Protein AF-A0A7J9Q5Q6-F1 (afdb_monomer)

Nearest PDB structures (foldseek):
  4j5g-assembly3_A  TM=8.602E-01  e=4.398E-04  Kitasatospora aureofaciens
  1uck-assembly2_B  TM=7.256E-01  e=3.436E-04  Kitasatospora aureofaciens
  1mgr-assembly1_A  TM=6.429E-01  e=2.098E-04  Kitasatospora aureofaciens
  1i8v-assembly2_B  TM=7.246E-01  e=8.149E-04  Kitasatospora aureofaciens

Secondary structure (DSSP, 8-state):
------------HHHHHHHHHHT-SSHHHHHHHHHHHTTTPPPEEE--TT--S-TT--EEEEESS-TT---EEEEETTT--EEEESSTTS--EEEE-------

Foldseek 3Di:
DDPPPPPPPPPPLLVVLLVVLQQQQAPVSNVVSQCVQVVNDDFDWDPCPVVQDPPPFTKGKGDRPDDPFLWIWIAGPPQRWIWIDRHNPPHIDTSGHHDNPDD

Mean predicted aligned error: 7.95 Å

Solvent-accessible surface area (backbone atoms only — not comparable to full-atom values): 6247 Å² total; per-residue (Å²): 138,80,86,77,77,78,74,77,76,75,78,54,60,64,59,55,50,50,53,54,49,39,64,21,65,34,68,72,54,34,54,48,53,53,28,61,70,48,77,75,41,80,62,51,77,47,79,59,86,83,61,78,54,79,83,98,66,55,35,30,36,42,64,72,79,43,92,88,47,44,40,33,40,37,31,31,72,87,75,49,36,33,28,38,20,71,58,69,73,76,46,73,41,83,72,50,53,44,67,54,63,84,124

Sequence (103 aa):
MVPRFKAKQKKDLLADIVDELLSAPNESHFYCLISQRLRGGTGKPYQNRDNLLPEGRRYEELEVNGPADSRRIVIEMDTHELYVTRNHYQTMCYAGKPDFMNS

pLDDT: mean 80.3, std 15.05, range [42.78, 94.0]

Radius of gyration: 15.6 Å; Cα contacts (8 Å, |Δi|>4): 150; chains: 1; bounding box: 54×41×38 Å

Structure (mmCIF, N/CA/C/O backbone):
data_AF-A0A7J9Q5Q6-F1
#
_entry.id   AF-A0A7J9Q5Q6-F1
#
loop_
_atom_site.group_PDB
_atom_site.id
_atom_site.type_symbol
_atom_site.label_atom_id
_atom_site.label_alt_id
_atom_site.label_comp_id
_atom_site.label_asym_id
_atom_site.label_entity_id
_atom_site.label_seq_id
_atom_site.pdbx_PDB_ins_code
_atom_site.Cartn_x
_atom_site.Cartn_y
_atom_site.Cartn_z
_atom_site.occupancy
_atom_site.B_iso_or_equiv
_atom_site.auth_seq_id
_atom_site.auth_comp_id
_atom_site.auth_asym_id
_atom_site.auth_atom_id
_atom_site.pdbx_PDB_model_num
ATOM 1 N N . MET A 1 1 ? 38.130 -26.926 -2.437 1.00 45.22 1 MET A N 1
ATOM 2 C CA . MET A 1 1 ? 37.881 -25.527 -2.026 1.00 45.22 1 MET A CA 1
ATOM 3 C C . MET A 1 1 ? 36.770 -24.991 -2.923 1.00 45.22 1 MET A C 1
ATOM 5 O O . M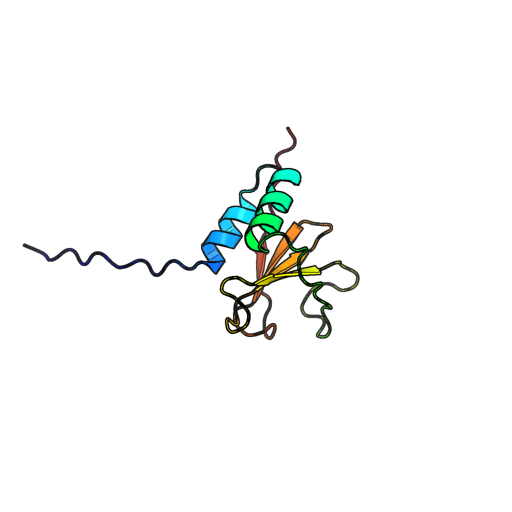ET A 1 1 ? 37.014 -24.773 -4.098 1.00 45.22 1 MET A O 1
ATOM 9 N N . VAL A 1 2 ? 35.527 -24.934 -2.438 1.00 42.78 2 VAL A N 1
ATOM 10 C CA . VAL A 1 2 ? 34.378 -24.474 -3.241 1.00 42.78 2 VAL A CA 1
ATOM 11 C C . VAL A 1 2 ? 34.268 -22.949 -3.150 1.00 42.78 2 VAL A C 1
ATOM 13 O O . VAL A 1 2 ? 34.209 -22.430 -2.032 1.00 42.78 2 VAL A O 1
ATOM 16 N N . PRO A 1 3 ? 34.243 -22.201 -4.267 1.00 48.09 3 PRO A N 1
ATOM 17 C CA . PRO A 1 3 ? 33.973 -2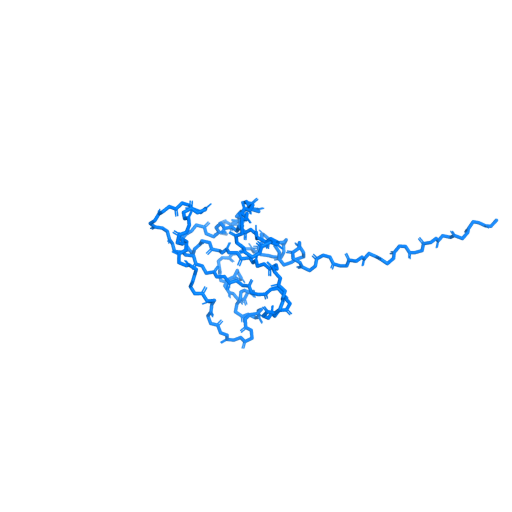0.774 -4.215 1.00 48.09 3 PRO A CA 1
ATOM 18 C C . PRO A 1 3 ? 32.513 -20.570 -3.802 1.00 48.09 3 PRO A C 1
ATOM 20 O O . PRO A 1 3 ? 31.572 -20.874 -4.533 1.00 48.09 3 PRO A O 1
ATOM 23 N N . ARG A 1 4 ? 32.325 -20.076 -2.577 1.00 44.69 4 ARG A N 1
ATOM 24 C CA . ARG A 1 4 ? 31.027 -19.676 -2.038 1.00 44.69 4 ARG A CA 1
ATOM 25 C C . ARG A 1 4 ? 30.646 -18.370 -2.732 1.00 44.69 4 ARG A C 1
ATOM 27 O O . ARG A 1 4 ? 31.087 -17.297 -2.324 1.00 44.69 4 ARG A O 1
ATOM 34 N N . PHE A 1 5 ? 29.881 -18.464 -3.816 1.00 47.94 5 PHE A N 1
ATOM 35 C CA . PHE A 1 5 ? 29.277 -17.304 -4.463 1.00 47.94 5 PHE A CA 1
ATOM 36 C C . PHE A 1 5 ? 28.439 -16.565 -3.414 1.00 47.94 5 PHE A C 1
ATOM 38 O O . PHE A 1 5 ? 27.378 -17.037 -3.006 1.00 47.94 5 PHE A O 1
ATOM 45 N N . LYS A 1 6 ? 28.923 -15.416 -2.929 1.00 43.59 6 LYS A N 1
ATOM 46 C CA . LYS A 1 6 ? 28.075 -14.482 -2.191 1.00 43.59 6 LYS A CA 1
ATOM 47 C C . LYS A 1 6 ? 27.078 -13.934 -3.203 1.00 43.59 6 LYS A C 1
ATOM 49 O O . LYS A 1 6 ? 27.407 -13.028 -3.965 1.00 43.59 6 LYS A O 1
ATOM 54 N N . ALA A 1 7 ? 25.891 -14.532 -3.252 1.00 47.25 7 ALA A N 1
ATOM 55 C CA . ALA A 1 7 ? 24.766 -13.970 -3.975 1.00 47.25 7 ALA A CA 1
ATOM 56 C C . ALA A 1 7 ? 24.588 -12.530 -3.478 1.00 47.25 7 ALA A C 1
ATOM 58 O O . ALA A 1 7 ? 24.272 -12.304 -2.309 1.00 47.25 7 ALA A O 1
ATOM 59 N N . LYS A 1 8 ? 24.857 -11.547 -4.344 1.00 44.56 8 LYS A N 1
ATOM 60 C CA . LYS A 1 8 ? 24.386 -10.178 -4.141 1.00 44.56 8 LYS A CA 1
ATOM 61 C C . LYS A 1 8 ? 22.864 -10.285 -4.092 1.00 44.56 8 LYS A C 1
ATOM 63 O O . LYS A 1 8 ? 22.239 -10.376 -5.145 1.00 44.56 8 LYS A O 1
ATOM 68 N N . GLN A 1 9 ? 22.280 -10.356 -2.894 1.00 48.81 9 GLN A N 1
ATOM 69 C CA . GLN A 1 9 ? 20.838 -10.215 -2.735 1.00 48.81 9 GLN A CA 1
ATOM 70 C C . GLN A 1 9 ? 20.478 -8.867 -3.352 1.00 48.81 9 GLN A C 1
ATOM 72 O O . GLN A 1 9 ? 20.892 -7.812 -2.870 1.00 48.81 9 GLN A O 1
ATOM 77 N N . LYS A 1 10 ? 19.794 -8.906 -4.493 1.00 51.47 10 LYS A N 1
ATOM 78 C CA . LYS A 1 10 ? 19.163 -7.730 -5.075 1.00 51.47 10 LYS A CA 1
ATOM 79 C C . LYS A 1 10 ? 18.108 -7.328 -4.044 1.00 51.47 10 LYS A C 1
ATOM 81 O O . LYS A 1 10 ? 17.110 -8.027 -3.930 1.00 51.47 10 LYS A O 1
ATOM 86 N N . LYS A 1 11 ? 18.380 -6.292 -3.242 1.00 61.22 11 LYS A N 1
ATOM 87 C CA . LYS A 1 11 ? 17.406 -5.734 -2.294 1.00 61.22 11 LYS A CA 1
ATOM 88 C C . LYS A 1 11 ? 16.131 -5.423 -3.072 1.00 61.22 11 LYS A C 1
ATOM 90 O O . LYS A 1 11 ? 16.154 -4.551 -3.945 1.00 61.22 11 LYS A O 1
ATOM 95 N N . ASP A 1 12 ? 15.060 -6.173 -2.832 1.00 79.75 12 ASP A N 1
ATOM 96 C CA . ASP A 1 12 ? 13.754 -5.834 -3.386 1.00 79.75 12 ASP A CA 1
ATOM 97 C C . ASP A 1 12 ? 13.170 -4.745 -2.493 1.00 79.75 12 ASP A C 1
ATOM 99 O O . ASP A 1 12 ? 12.425 -5.022 -1.563 1.00 79.75 12 ASP A O 1
ATOM 103 N N . LEU A 1 13 ? 13.563 -3.496 -2.759 1.00 81.44 13 LEU A N 1
ATOM 104 C CA . LEU A 1 13 ? 13.184 -2.342 -1.944 1.00 81.44 13 LEU A CA 1
ATOM 105 C C . LEU A 1 13 ? 11.664 -2.238 -1.741 1.00 81.44 13 LEU A C 1
ATOM 107 O O . LEU A 1 13 ? 11.219 -1.794 -0.693 1.00 81.44 13 LEU A O 1
ATOM 111 N N . LEU A 1 14 ? 10.870 -2.668 -2.728 1.00 84.00 14 LEU A N 1
ATOM 112 C CA . LEU A 1 14 ? 9.415 -2.725 -2.597 1.00 84.00 14 LEU A CA 1
ATOM 113 C C . LEU A 1 14 ? 9.001 -3.674 -1.465 1.00 84.00 14 LEU A C 1
ATOM 115 O O . LEU A 1 14 ? 8.162 -3.308 -0.654 1.00 84.00 14 LEU A O 1
ATOM 119 N N . ALA A 1 15 ? 9.586 -4.873 -1.417 1.00 86.12 15 ALA A N 1
ATOM 120 C CA . ALA A 1 15 ? 9.306 -5.842 -0.365 1.00 86.12 15 ALA A CA 1
ATOM 121 C C . ALA A 1 15 ? 9.807 -5.344 0.998 1.00 86.12 15 ALA A C 1
ATOM 123 O O . ALA A 1 15 ? 9.068 -5.444 1.966 1.00 86.12 15 ALA A O 1
ATOM 124 N N . ASP A 1 16 ? 11.000 -4.738 1.049 1.00 87.81 16 ASP A N 1
ATOM 125 C CA . ASP A 1 16 ? 11.555 -4.167 2.285 1.00 87.81 16 ASP A CA 1
ATOM 126 C C . ASP A 1 16 ? 10.637 -3.073 2.869 1.00 87.81 16 ASP A C 1
ATOM 128 O O . ASP A 1 16 ? 10.403 -3.041 4.071 1.00 87.81 16 ASP A O 1
ATOM 132 N N . ILE A 1 17 ? 10.096 -2.176 2.030 1.00 87.94 17 ILE A N 1
ATOM 133 C CA . ILE A 1 17 ? 9.195 -1.106 2.496 1.00 87.94 17 ILE A CA 1
ATOM 134 C C . ILE A 1 17 ? 7.850 -1.681 2.946 1.00 87.94 17 ILE A C 1
ATOM 136 O O . ILE A 1 17 ? 7.301 -1.234 3.947 1.00 87.94 17 ILE A O 1
ATOM 140 N N . VAL A 1 18 ? 7.303 -2.655 2.217 1.00 90.38 18 VAL A N 1
ATOM 141 C CA . VAL A 1 18 ? 6.058 -3.322 2.622 1.00 90.38 18 VAL A CA 1
ATOM 142 C C . VAL A 1 18 ? 6.231 -4.002 3.976 1.00 90.38 18 VAL A C 1
ATOM 144 O O . VAL A 1 18 ? 5.391 -3.815 4.846 1.00 90.38 18 VAL A O 1
ATOM 147 N N . ASP A 1 19 ? 7.319 -4.745 4.170 1.00 90.62 19 ASP A N 1
ATOM 148 C CA . ASP A 1 19 ? 7.624 -5.422 5.433 1.00 90.62 19 ASP A CA 1
ATOM 149 C C . ASP A 1 19 ? 7.769 -4.425 6.595 1.00 90.62 19 ASP A C 1
ATOM 151 O O . ASP A 1 19 ? 7.188 -4.621 7.662 1.00 90.62 19 ASP A O 1
ATOM 155 N N . GLU A 1 20 ? 8.455 -3.302 6.356 1.00 90.69 20 GLU A N 1
ATOM 156 C CA . GLU A 1 20 ? 8.602 -2.204 7.316 1.00 90.69 20 GLU A CA 1
ATOM 157 C C . GLU A 1 20 ? 7.245 -1.585 7.699 1.00 90.69 20 GLU A C 1
ATOM 159 O O . GLU A 1 20 ? 6.980 -1.360 8.880 1.00 90.69 20 GLU A O 1
ATOM 164 N N . LEU A 1 21 ? 6.361 -1.353 6.721 1.00 90.62 21 LEU A N 1
ATOM 165 C CA . LEU A 1 21 ? 5.019 -0.812 6.953 1.00 90.62 21 LEU A CA 1
ATOM 166 C C . LEU A 1 21 ? 4.106 -1.807 7.683 1.00 90.62 21 LEU A C 1
ATOM 168 O O . LEU A 1 21 ? 3.371 -1.402 8.579 1.00 90.62 21 LEU A O 1
ATOM 172 N N . LEU A 1 22 ? 4.153 -3.096 7.332 1.00 92.25 22 LEU A N 1
ATOM 173 C CA . LEU A 1 22 ? 3.374 -4.147 8.000 1.00 92.25 22 LEU A CA 1
ATOM 174 C C . LEU A 1 22 ? 3.838 -4.391 9.439 1.00 92.25 22 LEU A C 1
ATOM 176 O O . LEU A 1 22 ? 3.026 -4.732 10.294 1.00 92.25 22 LEU A O 1
ATOM 180 N N . SER A 1 23 ? 5.128 -4.194 9.706 1.00 91.81 23 SER A N 1
ATOM 181 C CA . SER A 1 23 ? 5.731 -4.353 11.033 1.00 91.81 23 SER A CA 1
ATOM 182 C C . SER A 1 23 ? 5.583 -3.110 11.919 1.00 91.81 23 SER A C 1
ATOM 184 O O . SER A 1 23 ? 6.157 -3.060 13.011 1.00 91.81 23 SER A O 1
ATOM 186 N N . ALA A 1 24 ? 4.852 -2.085 11.469 1.00 91.12 24 ALA A N 1
ATOM 187 C CA . ALA A 1 24 ? 4.634 -0.877 12.249 1.00 91.12 24 ALA A CA 1
ATOM 188 C C . ALA A 1 24 ? 3.878 -1.208 13.557 1.00 91.12 24 ALA A C 1
ATOM 190 O O . ALA A 1 24 ? 2.770 -1.736 13.507 1.00 91.12 24 ALA A O 1
ATOM 191 N N . PRO A 1 25 ? 4.426 -0.867 14.740 1.00 89.50 25 PRO A N 1
ATOM 192 C CA . PRO A 1 25 ? 3.841 -1.244 16.028 1.00 89.50 25 PRO A CA 1
ATOM 193 C C . PRO A 1 25 ? 2.550 -0.485 16.369 1.00 89.50 25 PRO A C 1
ATOM 195 O O . PRO A 1 25 ? 1.803 -0.915 17.239 1.00 89.50 25 PRO A O 1
ATOM 198 N N . ASN A 1 26 ? 2.308 0.671 15.744 1.00 91.50 26 ASN A N 1
ATOM 199 C CA . ASN A 1 26 ? 1.108 1.489 15.921 1.00 91.50 26 ASN A CA 1
ATOM 200 C C . ASN A 1 26 ? 0.915 2.444 14.732 1.00 91.50 26 ASN A C 1
ATOM 202 O O . ASN A 1 26 ? 1.846 2.673 13.950 1.00 91.50 26 ASN A O 1
ATOM 206 N N . GLU A 1 27 ? -0.275 3.042 14.638 1.00 90.44 27 GLU A N 1
ATOM 207 C CA . GLU A 1 27 ? -0.636 3.991 13.576 1.00 90.44 27 GLU A CA 1
ATOM 208 C C . GLU A 1 27 ? 0.323 5.183 13.488 1.00 90.44 27 GLU A C 1
ATOM 210 O O . GLU A 1 27 ? 0.761 5.554 12.400 1.00 90.44 27 GLU A O 1
ATOM 215 N N . SER A 1 28 ? 0.711 5.768 14.625 1.00 89.88 28 SER A N 1
ATOM 216 C CA . SER A 1 28 ? 1.637 6.908 14.649 1.00 89.88 28 SER A CA 1
ATOM 217 C C . SER A 1 28 ? 2.977 6.568 13.993 1.00 89.88 28 SER A C 1
ATOM 219 O O . SER A 1 28 ? 3.527 7.372 13.239 1.00 89.88 28 SER A O 1
ATOM 221 N N . HIS A 1 29 ? 3.503 5.366 14.245 1.00 90.81 29 HIS A N 1
ATOM 222 C CA . HIS A 1 29 ? 4.736 4.900 13.619 1.00 90.81 29 HIS A CA 1
ATOM 223 C C . HIS A 1 29 ? 4.525 4.604 12.128 1.00 90.81 29 HIS A C 1
ATOM 225 O O . HIS A 1 29 ? 5.361 4.995 11.317 1.00 90.81 29 HIS A O 1
ATOM 231 N N . PHE A 1 30 ? 3.391 4.011 11.746 1.00 90.81 30 PHE A N 1
ATOM 232 C CA . PHE A 1 30 ? 3.031 3.778 10.345 1.00 90.81 30 PHE A CA 1
ATOM 233 C C . PHE A 1 30 ? 3.021 5.080 9.525 1.00 90.81 30 PHE A C 1
ATOM 235 O O . PHE A 1 30 ? 3.723 5.190 8.519 1.00 90.81 30 PHE A O 1
ATOM 242 N N . TYR A 1 31 ? 2.331 6.121 10.001 1.00 87.31 31 TYR A N 1
ATOM 243 C CA . TYR A 1 31 ? 2.314 7.428 9.333 1.00 87.31 31 TYR A CA 1
ATOM 244 C C . TYR A 1 31 ? 3.683 8.118 9.322 1.00 87.31 31 TYR A C 1
ATOM 246 O O . TYR A 1 31 ? 4.029 8.804 8.354 1.00 87.31 31 TYR A O 1
ATOM 254 N N . CYS A 1 32 ? 4.492 7.915 10.364 1.00 88.00 32 CYS A N 1
ATOM 255 C CA . CYS A 1 32 ? 5.866 8.408 10.407 1.00 88.00 32 CYS A CA 1
ATOM 256 C C . CYS A 1 32 ? 6.723 7.768 9.302 1.00 88.00 32 CYS A C 1
ATOM 258 O O . CYS A 1 32 ? 7.421 8.485 8.583 1.00 88.00 32 CYS A O 1
ATOM 260 N N . LEU A 1 33 ? 6.629 6.445 9.113 1.00 88.62 33 LEU A N 1
ATOM 261 C CA . LEU A 1 33 ? 7.333 5.719 8.049 1.00 88.62 33 LEU A CA 1
ATOM 262 C C . LEU A 1 33 ? 6.924 6.223 6.661 1.00 88.62 33 LEU A C 1
ATOM 264 O O . LEU A 1 33 ? 7.786 6.532 5.835 1.00 88.62 33 LEU A O 1
ATOM 268 N N . ILE A 1 34 ? 5.621 6.388 6.428 1.00 86.62 34 ILE A N 1
ATOM 269 C CA . ILE A 1 34 ? 5.079 6.946 5.181 1.00 86.62 34 ILE A CA 1
ATOM 270 C C . ILE A 1 34 ? 5.665 8.338 4.907 1.00 86.62 34 ILE A C 1
ATOM 272 O O . ILE A 1 34 ? 6.240 8.584 3.843 1.00 86.62 34 ILE A O 1
ATOM 276 N N . SER A 1 35 ? 5.599 9.231 5.895 1.00 82.81 35 SER A N 1
ATOM 277 C CA . SER A 1 35 ? 6.060 10.622 5.774 1.00 82.81 35 SER A CA 1
ATOM 278 C C . SER A 1 35 ? 7.569 10.722 5.515 1.00 82.81 35 SER A C 1
ATOM 280 O O . SER A 1 35 ? 8.021 11.548 4.714 1.00 82.81 35 SER A O 1
ATOM 282 N N . GLN A 1 36 ? 8.366 9.858 6.155 1.00 83.62 36 GLN A N 1
ATOM 283 C CA . GLN A 1 36 ? 9.813 9.777 5.932 1.00 83.62 36 GLN A CA 1
ATOM 284 C C . GLN A 1 36 ? 10.146 9.354 4.497 1.00 83.62 36 GLN A C 1
ATOM 286 O O . GLN A 1 36 ? 11.046 9.921 3.871 1.00 83.62 36 GLN A O 1
ATOM 291 N N . ARG A 1 37 ? 9.408 8.384 3.945 1.00 77.75 37 ARG A N 1
ATOM 292 C CA . ARG A 1 37 ? 9.612 7.899 2.570 1.00 77.75 37 ARG A CA 1
ATOM 293 C C . ARG A 1 37 ? 9.204 8.930 1.521 1.00 77.75 37 ARG A C 1
ATOM 295 O O . ARG A 1 37 ? 9.861 9.041 0.489 1.00 77.75 37 ARG A O 1
ATOM 302 N N . LEU A 1 38 ? 8.203 9.748 1.820 1.00 69.62 38 LEU A N 1
ATOM 303 C CA . LEU A 1 38 ? 7.720 10.820 0.950 1.00 69.62 38 LEU A CA 1
ATOM 304 C C . LEU A 1 38 ? 8.566 12.103 0.997 1.00 69.62 38 LEU A C 1
ATOM 306 O O . LEU A 1 38 ? 8.139 13.134 0.481 1.00 69.62 38 LEU A O 1
ATOM 310 N N . ARG A 1 39 ? 9.764 12.071 1.607 1.00 64.38 39 ARG A N 1
ATOM 311 C CA . ARG A 1 39 ? 10.629 13.251 1.816 1.00 64.38 39 ARG A CA 1
ATOM 312 C C . ARG A 1 39 ? 9.869 14.442 2.430 1.00 64.38 39 ARG A C 1
ATOM 314 O O . ARG A 1 39 ? 10.109 15.585 2.050 1.00 64.38 39 ARG A O 1
ATOM 321 N N . GLY A 1 40 ? 8.958 14.178 3.371 1.00 50.47 40 GLY A N 1
ATOM 322 C CA . GLY A 1 40 ? 8.175 15.216 4.050 1.00 50.47 40 GLY A CA 1
ATOM 323 C C . GLY A 1 40 ? 6.921 15.693 3.306 1.00 50.47 40 GLY A C 1
ATOM 324 O O . GLY A 1 40 ? 6.358 16.714 3.690 1.00 50.47 40 GLY A O 1
ATOM 325 N N . GLY A 1 41 ? 6.484 14.987 2.257 1.00 53.28 41 GLY A N 1
ATOM 326 C CA . GLY A 1 41 ? 5.171 15.184 1.632 1.00 53.28 41 GLY A CA 1
ATOM 327 C C . GLY A 1 41 ? 4.088 14.255 2.195 1.00 53.28 41 GLY A C 1
ATOM 328 O O . GLY A 1 41 ? 4.397 13.223 2.787 1.00 53.28 41 GLY A O 1
ATOM 329 N N . THR A 1 42 ? 2.819 14.607 1.974 1.00 56.84 42 THR A 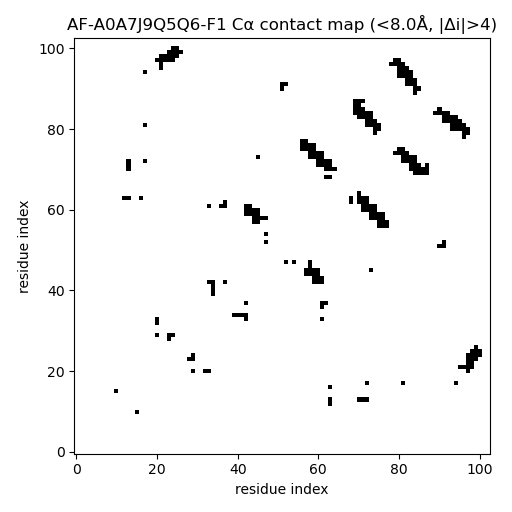N 1
ATOM 330 C CA . THR A 1 42 ? 1.694 13.657 2.009 1.00 56.84 42 THR A CA 1
ATOM 331 C C . THR A 1 42 ? 1.731 12.768 0.766 1.00 56.84 42 THR A C 1
ATOM 333 O O . THR A 1 42 ? 2.279 13.172 -0.268 1.00 56.84 42 THR A O 1
ATOM 336 N N . GLY A 1 43 ? 1.203 11.541 0.858 1.00 67.62 43 GLY A N 1
ATOM 337 C CA . GLY A 1 43 ? 1.141 10.639 -0.290 1.00 67.62 43 GLY A CA 1
ATOM 338 C C . GLY A 1 43 ? 0.373 11.298 -1.433 1.00 67.62 43 GLY A C 1
ATOM 339 O O . GLY A 1 43 ? -0.437 12.205 -1.221 1.00 67.62 43 GLY A O 1
ATOM 340 N N . LYS A 1 44 ? 0.626 10.887 -2.679 1.00 82.19 44 LYS A N 1
ATOM 341 C CA . LYS A 1 44 ? -0.249 11.344 -3.767 1.00 82.19 44 LYS A CA 1
ATOM 342 C C . LYS A 1 44 ? -1.590 10.616 -3.617 1.00 82.19 44 LYS A C 1
ATOM 344 O O . LYS A 1 44 ? -1.586 9.405 -3.418 1.00 82.19 44 LYS A O 1
ATOM 349 N N . PRO A 1 45 ? -2.741 11.295 -3.705 1.00 86.50 45 PRO A N 1
ATOM 350 C CA . PRO A 1 45 ? -4.021 10.602 -3.649 1.00 86.50 45 PRO A CA 1
ATOM 351 C C . PRO A 1 45 ? -4.186 9.713 -4.890 1.00 86.50 45 PRO A C 1
ATOM 353 O O . PRO A 1 45 ? -4.086 10.192 -6.023 1.00 86.50 45 PRO A O 1
ATOM 356 N N . TYR A 1 46 ? -4.467 8.427 -4.685 1.00 87.75 46 TYR A N 1
ATOM 357 C CA . TYR A 1 46 ? -4.755 7.473 -5.752 1.00 87.75 46 TYR A CA 1
ATOM 358 C C . TYR A 1 46 ? -6.264 7.434 -6.023 1.00 87.75 46 TYR A C 1
ATOM 360 O O . TYR A 1 46 ? -7.067 7.117 -5.151 1.00 87.75 46 TYR A O 1
ATOM 368 N N . GLN A 1 47 ? -6.665 7.771 -7.252 1.00 87.81 47 GLN A N 1
ATOM 369 C CA . GLN A 1 47 ? -8.081 7.944 -7.614 1.00 87.81 47 GLN A CA 1
ATOM 370 C C . GLN A 1 47 ? -8.812 6.643 -7.980 1.00 87.81 47 GLN A C 1
ATOM 372 O O . GLN A 1 47 ? -9.993 6.716 -8.296 1.00 87.81 47 GLN A O 1
ATOM 377 N N . ASN A 1 48 ? -8.134 5.486 -7.988 1.00 8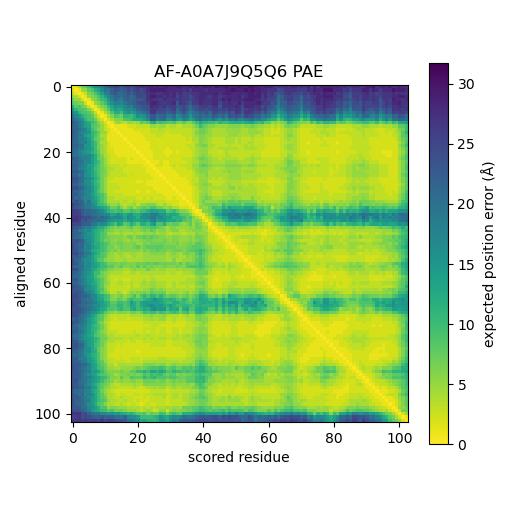8.69 48 ASN A N 1
ATOM 378 C CA . ASN A 1 48 ? -8.719 4.175 -8.320 1.00 88.69 48 ASN A CA 1
ATOM 379 C C . ASN A 1 48 ? -9.656 4.183 -9.551 1.00 88.69 48 ASN A C 1
ATOM 381 O O . ASN A 1 48 ? -10.711 3.561 -9.542 1.00 88.69 48 ASN A O 1
ATOM 385 N N . ARG A 1 49 ? -9.292 4.912 -10.617 1.00 86.12 49 ARG A N 1
ATOM 386 C CA . ARG A 1 49 ? -10.183 5.160 -11.773 1.00 86.12 49 ARG A CA 1
ATOM 387 C C . ARG A 1 49 ? -10.611 3.893 -12.512 1.00 86.12 49 ARG A C 1
ATOM 389 O O . ARG A 1 49 ? -11.682 3.871 -13.104 1.00 86.12 49 ARG A O 1
ATOM 396 N N . ASP A 1 50 ? -9.761 2.875 -12.483 1.00 87.19 50 ASP A N 1
ATOM 397 C CA . ASP A 1 50 ? -9.982 1.588 -13.138 1.00 87.19 50 ASP A CA 1
ATOM 398 C C . ASP A 1 50 ? -10.662 0.562 -12.211 1.00 87.19 50 ASP A C 1
ATOM 400 O O . ASP A 1 50 ? -10.771 -0.607 -12.573 1.00 87.19 50 ASP A O 1
ATOM 404 N N . ASN A 1 51 ? -11.102 0.977 -11.013 1.00 88.19 51 ASN A N 1
ATOM 405 C CA . ASN A 1 51 ? -11.762 0.128 -10.014 1.00 88.19 51 ASN A CA 1
ATOM 406 C C . ASN A 1 51 ? -10.976 -1.154 -9.674 1.00 88.19 51 ASN A C 1
ATOM 408 O O . ASN A 1 51 ? -11.542 -2.230 -9.481 1.00 88.19 51 ASN A O 1
ATOM 412 N N . LEU A 1 52 ? -9.648 -1.041 -9.600 1.00 88.88 52 LEU A N 1
ATOM 413 C CA . LEU A 1 52 ? -8.746 -2.153 -9.275 1.00 88.88 52 LEU A CA 1
ATOM 414 C C . LEU A 1 52 ? -8.693 -2.450 -7.777 1.00 88.88 52 LEU A C 1
ATOM 416 O O . LEU A 1 52 ? -8.293 -3.539 -7.371 1.00 88.88 52 LEU A O 1
ATOM 420 N N . LEU A 1 53 ? -9.066 -1.464 -6.968 1.00 89.62 53 LEU A N 1
ATOM 421 C CA . LEU A 1 53 ? -9.245 -1.563 -5.528 1.00 89.62 53 LEU A CA 1
ATOM 422 C C . LEU A 1 53 ? -10.732 -1.359 -5.176 1.00 89.62 53 LEU A C 1
ATOM 424 O O . LEU A 1 53 ? -11.497 -0.878 -6.015 1.00 89.62 53 LEU A O 1
ATOM 428 N N . PRO A 1 54 ? -11.168 -1.708 -3.955 1.00 90.62 54 PRO A N 1
ATOM 429 C CA . PRO A 1 54 ? -12.528 -1.423 -3.496 1.00 90.62 54 PRO A CA 1
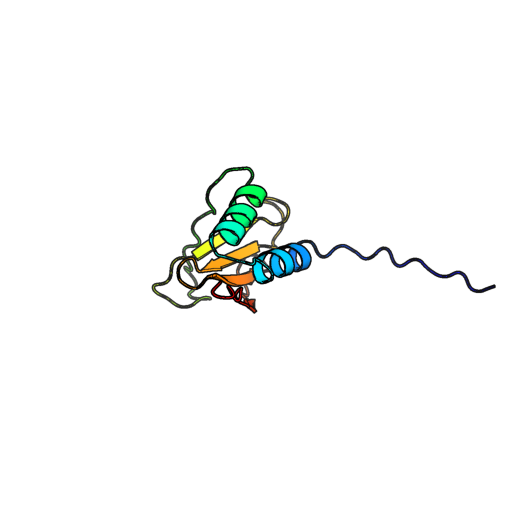ATOM 430 C C . PRO A 1 54 ? -12.968 0.044 -3.685 1.00 90.62 54 PRO A C 1
ATOM 432 O O . PRO A 1 54 ? -12.234 0.985 -3.391 1.00 90.62 54 PRO A O 1
ATOM 435 N N . GLU A 1 55 ? -14.192 0.258 -4.169 1.00 89.00 55 GLU A N 1
ATOM 436 C CA . GLU A 1 55 ? -14.748 1.604 -4.366 1.00 89.00 55 GLU A CA 1
ATOM 437 C C . GLU A 1 55 ? -15.115 2.287 -3.036 1.00 89.00 55 GLU A C 1
ATOM 439 O O . GLU A 1 55 ? -15.377 1.637 -2.023 1.00 89.00 55 GLU A O 1
ATOM 444 N N . GLY A 1 56 ? -15.154 3.624 -3.042 1.00 86.44 56 GLY A N 1
ATOM 445 C CA . GLY A 1 56 ? -15.576 4.428 -1.887 1.00 86.44 56 GLY A CA 1
ATOM 446 C C . GLY A 1 56 ? -14.544 4.552 -0.761 1.00 86.44 56 GLY A C 1
ATOM 447 O O . GLY A 1 56 ? -14.869 5.096 0.291 1.00 86.44 56 GLY A O 1
ATOM 448 N N . ARG A 1 57 ? -13.317 4.070 -0.979 1.00 90.88 57 ARG A N 1
ATOM 449 C CA . ARG A 1 57 ? -12.207 4.118 -0.019 1.00 90.88 57 ARG A CA 1
ATOM 450 C C . ARG A 1 57 ? -11.179 5.189 -0.365 1.00 90.88 57 ARG A C 1
ATOM 452 O O . ARG A 1 57 ? -11.159 5.708 -1.487 1.00 90.88 57 ARG A O 1
ATOM 459 N N . ARG A 1 58 ? -10.329 5.539 0.602 1.00 90.06 58 ARG A N 1
ATOM 460 C CA . ARG A 1 58 ? -9.312 6.582 0.443 1.00 90.06 58 ARG A CA 1
ATOM 461 C C . ARG A 1 58 ? -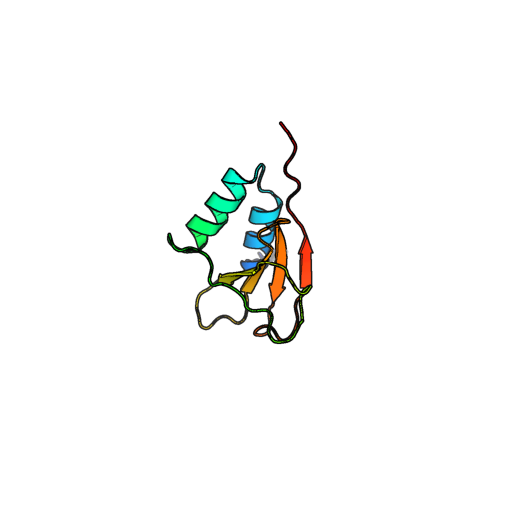7.948 5.958 0.259 1.00 90.06 58 ARG A C 1
ATOM 463 O O . ARG A 1 58 ? -7.411 5.352 1.174 1.00 90.06 58 ARG A O 1
ATOM 470 N N . TYR A 1 59 ? -7.370 6.166 -0.917 1.00 90.88 59 TYR A N 1
ATOM 471 C CA . TYR A 1 59 ? -6.078 5.595 -1.256 1.00 90.88 59 TYR A CA 1
ATOM 472 C C . TYR A 1 59 ? -4.998 6.665 -1.407 1.00 90.88 59 TYR A C 1
ATOM 474 O O . TYR A 1 59 ? -5.215 7.685 -2.062 1.00 90.88 59 TYR A O 1
ATOM 482 N N . GLU A 1 60 ? -3.813 6.395 -0.871 1.00 90.00 60 GLU A N 1
ATOM 483 C CA . GLU A 1 60 ? -2.590 7.162 -1.111 1.00 90.00 60 GLU A CA 1
ATOM 484 C C . GLU A 1 60 ? -1.521 6.285 -1.762 1.00 90.00 60 GLU A C 1
ATOM 486 O O . GLU A 1 60 ? -1.359 5.123 -1.409 1.00 90.00 60 GLU A O 1
ATOM 491 N N . GLU A 1 61 ? -0.768 6.826 -2.717 1.00 88.44 61 GLU A N 1
ATOM 492 C CA . GLU A 1 61 ? 0.338 6.127 -3.369 1.00 88.44 61 GLU A CA 1
ATOM 493 C C . GLU A 1 61 ? 1.708 6.625 -2.890 1.00 88.44 61 GLU A C 1
ATOM 495 O O . GLU A 1 61 ? 1.955 7.827 -2.739 1.00 88.44 61 GLU A O 1
ATOM 500 N N . LEU A 1 62 ? 2.627 5.673 -2.720 1.00 87.25 62 LEU A N 1
ATOM 501 C CA . LEU A 1 62 ? 4.032 5.876 -2.399 1.00 87.25 62 LEU A CA 1
ATOM 502 C C . LEU A 1 62 ? 4.926 5.410 -3.548 1.00 87.25 62 LEU A C 1
ATOM 504 O O . LEU A 1 62 ? 4.807 4.290 -4.061 1.00 87.25 62 LEU A O 1
ATOM 508 N N . GLU A 1 63 ? 5.881 6.261 -3.914 1.00 84.19 63 GLU A N 1
ATOM 509 C CA . GLU A 1 63 ? 6.903 5.951 -4.911 1.00 84.19 63 GLU A CA 1
ATOM 510 C C . GLU A 1 63 ? 8.103 5.254 -4.261 1.00 84.19 63 GLU A C 1
ATOM 512 O O . GLU A 1 63 ? 8.726 5.793 -3.351 1.00 84.19 63 GLU A O 1
ATOM 517 N N . VAL A 1 64 ? 8.463 4.062 -4.747 1.00 78.44 64 VAL A N 1
ATOM 518 C CA . VAL A 1 64 ? 9.542 3.254 -4.147 1.00 78.44 64 VAL A CA 1
ATOM 519 C C . VAL A 1 64 ? 10.943 3.740 -4.551 1.00 78.44 64 VAL A C 1
ATOM 521 O O . VAL A 1 64 ? 11.830 3.802 -3.708 1.00 78.44 64 VAL A O 1
ATOM 524 N N . ASN A 1 65 ? 11.151 4.115 -5.821 1.00 73.56 65 ASN A N 1
ATOM 525 C CA . ASN A 1 65 ? 12.448 4.582 -6.357 1.00 73.56 65 ASN A CA 1
ATOM 526 C C . ASN A 1 65 ? 12.329 5.844 -7.237 1.00 73.56 65 ASN A C 1
ATOM 528 O O . ASN A 1 65 ? 13.210 6.136 -8.048 1.00 73.56 65 ASN A O 1
ATOM 532 N N . GLY A 1 66 ? 11.238 6.598 -7.099 1.00 67.38 66 GLY A N 1
ATOM 533 C CA . GLY A 1 66 ? 10.985 7.810 -7.879 1.00 67.38 66 GLY A CA 1
ATOM 534 C C . GLY A 1 66 ? 10.119 7.602 -9.133 1.00 67.38 66 GLY A C 1
ATOM 535 O O . GLY A 1 66 ? 9.598 6.508 -9.380 1.00 67.38 66 GLY A O 1
ATOM 536 N N . PRO A 1 67 ? 9.944 8.664 -9.940 1.00 61.34 67 PRO A N 1
ATOM 537 C CA . PRO A 1 67 ? 8.862 8.765 -10.922 1.00 61.34 67 PRO A CA 1
ATOM 538 C C . PRO A 1 67 ? 8.986 7.790 -12.099 1.00 61.34 67 PRO A C 1
ATOM 540 O O . PRO A 1 67 ? 7.977 7.424 -12.689 1.00 61.34 67 PRO A O 1
ATOM 543 N N . ALA A 1 68 ? 10.202 7.341 -12.424 1.00 63.22 68 ALA A N 1
ATOM 544 C CA . ALA A 1 68 ? 10.454 6.413 -13.528 1.00 63.22 68 ALA A CA 1
ATOM 545 C C . ALA A 1 68 ? 10.279 4.931 -13.151 1.00 63.22 68 ALA A C 1
ATOM 547 O O . ALA A 1 68 ? 10.260 4.080 -14.037 1.00 63.22 68 ALA A O 1
ATOM 548 N N . ASP A 1 69 ? 10.180 4.602 -11.858 1.00 71.44 69 ASP A N 1
ATOM 549 C CA . ASP A 1 69 ? 9.945 3.223 -11.429 1.00 71.44 69 ASP A CA 1
ATOM 550 C C . ASP A 1 69 ? 8.446 2.910 -11.534 1.00 71.44 69 ASP A C 1
ATOM 552 O O . ASP A 1 69 ? 7.614 3.722 -11.147 1.00 71.44 69 ASP A O 1
ATOM 556 N N . SER A 1 70 ? 8.081 1.746 -12.056 1.00 78.69 70 SER A N 1
ATOM 557 C CA . SER A 1 70 ? 6.688 1.290 -12.159 1.00 78.69 70 SER A CA 1
ATOM 558 C C . SER A 1 70 ? 6.150 0.728 -10.837 1.00 78.69 70 SER A C 1
ATOM 560 O O . SER A 1 70 ? 4.959 0.416 -10.733 1.00 78.69 70 SER A O 1
ATOM 562 N N . ARG A 1 71 ? 7.033 0.553 -9.841 1.00 85.75 71 ARG A N 1
ATOM 563 C CA . ARG A 1 71 ? 6.719 0.005 -8.523 1.00 85.75 71 ARG A CA 1
ATOM 564 C C . ARG A 1 71 ? 6.153 1.079 -7.612 1.00 85.75 71 ARG A C 1
ATOM 566 O O . ARG A 1 71 ? 6.801 2.097 -7.345 1.00 85.75 71 ARG A O 1
ATOM 573 N N . ARG A 1 72 ? 4.944 0.839 -7.123 1.00 87.69 72 ARG A N 1
ATOM 574 C CA . ARG A 1 72 ? 4.238 1.723 -6.196 1.00 87.69 72 ARG A CA 1
ATOM 575 C C . ARG A 1 72 ? 3.593 0.895 -5.104 1.00 87.69 72 ARG A C 1
ATOM 577 O O . ARG A 1 72 ? 3.215 -0.256 -5.335 1.00 87.69 72 ARG A O 1
ATOM 584 N N . ILE A 1 73 ? 3.472 1.510 -3.941 1.00 90.44 73 ILE A N 1
ATOM 585 C CA . ILE A 1 73 ? 2.671 0.996 -2.837 1.00 90.44 73 ILE A CA 1
ATOM 586 C C . ILE A 1 73 ? 1.453 1.902 -2.761 1.00 90.44 73 ILE A C 1
ATOM 588 O O . ILE A 1 73 ? 1.612 3.115 -2.732 1.00 90.44 73 ILE A O 1
ATOM 592 N N . VAL A 1 74 ? 0.259 1.331 -2.785 1.00 91.56 74 VAL A N 1
ATOM 593 C CA . VAL A 1 74 ? -0.992 2.045 -2.562 1.00 91.56 74 VAL A CA 1
ATOM 594 C C . VAL A 1 74 ? -1.533 1.634 -1.207 1.00 91.56 74 VAL A C 1
ATOM 596 O O . VAL A 1 74 ? -1.604 0.452 -0.899 1.00 91.56 74 VAL A O 1
ATOM 599 N N . ILE A 1 75 ? -1.868 2.616 -0.394 1.00 91.88 75 ILE A N 1
ATOM 600 C CA . ILE A 1 75 ? -2.266 2.462 0.995 1.00 91.88 75 ILE A CA 1
ATOM 601 C C . ILE A 1 75 ? -3.704 2.921 1.100 1.00 91.88 75 ILE A C 1
ATOM 603 O O . ILE A 1 75 ? -4.024 4.027 0.677 1.00 91.88 75 ILE A O 1
ATOM 607 N N . GLU A 1 76 ? -4.564 2.079 1.647 1.00 92.81 76 GLU A N 1
ATOM 608 C CA . GLU A 1 76 ? -5.900 2.479 2.058 1.00 92.81 76 GLU A CA 1
ATOM 609 C C . GLU A 1 76 ? -5.806 3.142 3.436 1.00 92.81 76 GLU A C 1
ATOM 611 O O . GLU A 1 76 ? -5.286 2.549 4.376 1.00 92.81 76 GLU A O 1
ATOM 616 N N . MET A 1 77 ? -6.239 4.394 3.544 1.00 88.12 77 MET A N 1
ATOM 617 C CA . MET A 1 77 ? -5.954 5.242 4.703 1.00 88.12 77 MET A CA 1
ATOM 618 C C . MET A 1 77 ? -6.853 4.955 5.908 1.00 88.12 77 MET A C 1
ATOM 620 O O . MET A 1 77 ? -6.470 5.286 7.025 1.00 88.12 77 MET A O 1
ATOM 624 N N . ASP A 1 78 ? -8.028 4.356 5.703 1.00 87.56 78 ASP A N 1
ATOM 625 C CA . ASP A 1 78 ? -8.983 4.076 6.780 1.00 87.56 78 ASP A CA 1
ATOM 626 C C . ASP A 1 78 ? -8.710 2.721 7.473 1.00 87.56 78 ASP A C 1
ATOM 628 O O . ASP A 1 78 ? -8.984 2.548 8.658 1.00 87.56 78 ASP A O 1
ATOM 632 N N . THR A 1 79 ? -8.170 1.749 6.739 1.00 90.62 79 THR A N 1
ATOM 633 C CA . THR A 1 79 ? -7.936 0.358 7.170 1.00 90.62 79 THR A CA 1
ATOM 634 C C . THR A 1 79 ? -6.466 -0.053 7.142 1.00 90.62 79 THR A C 1
ATOM 636 O O . THR A 1 79 ? -6.136 -1.178 7.532 1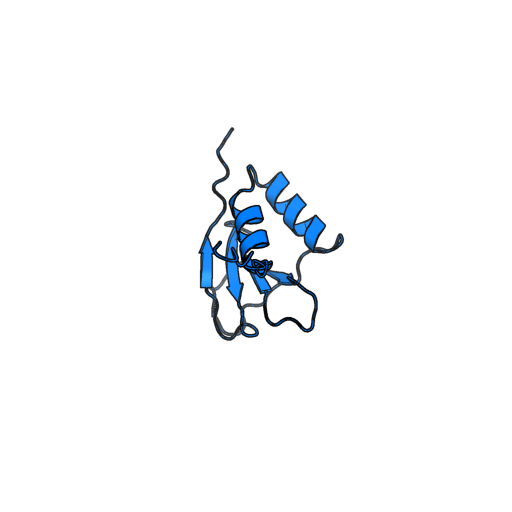.00 90.62 79 THR A O 1
ATOM 639 N N . HIS A 1 80 ? -5.598 0.837 6.653 1.00 92.00 80 HIS A N 1
ATOM 640 C CA . HIS A 1 80 ? -4.149 0.653 6.516 1.00 92.00 80 HIS A CA 1
ATOM 641 C C . HIS A 1 80 ? -3.773 -0.536 5.629 1.00 92.00 80 HIS A C 1
ATOM 643 O O . HIS A 1 80 ? -2.670 -1.077 5.716 1.00 92.00 80 HIS A O 1
ATOM 649 N N . GLU A 1 81 ? -4.688 -0.953 4.753 1.00 94.00 81 GLU A N 1
ATOM 650 C CA . GLU A 1 81 ? -4.433 -2.007 3.783 1.00 94.00 81 GLU A CA 1
ATOM 651 C C . GLU A 1 81 ? -3.393 -1.548 2.763 1.00 94.00 81 GLU A C 1
ATOM 653 O O . GLU A 1 81 ? -3.517 -0.503 2.123 1.00 94.00 81 GLU A O 1
ATOM 658 N N . LEU A 1 82 ? -2.371 -2.373 2.583 1.00 93.44 82 LEU A N 1
ATOM 659 C CA . LEU A 1 82 ? -1.297 -2.159 1.637 1.00 93.44 82 LEU A CA 1
ATOM 660 C C . LEU A 1 82 ? -1.567 -2.962 0.371 1.00 93.44 82 LEU A C 1
ATOM 662 O O . LEU A 1 82 ? -1.784 -4.175 0.392 1.00 93.44 82 LEU A O 1
ATOM 666 N N . TYR A 1 83 ? -1.457 -2.279 -0.753 1.00 92.94 83 TYR A N 1
ATOM 667 C CA . TYR A 1 83 ? -1.520 -2.828 -2.091 1.00 92.94 83 TYR A CA 1
ATOM 668 C C . TYR A 1 83 ? -0.229 -2.479 -2.815 1.00 92.94 83 TYR A C 1
ATOM 670 O O . TYR A 1 83 ? 0.347 -1.412 -2.625 1.00 92.94 83 TYR A O 1
ATOM 678 N N . VAL A 1 84 ? 0.253 -3.369 -3.670 1.00 91.56 84 VAL A N 1
ATOM 679 C CA . VAL A 1 84 ? 1.451 -3.125 -4.471 1.00 91.56 84 VAL A CA 1
ATOM 680 C C . VAL A 1 84 ? 1.150 -3.291 -5.944 1.00 91.56 84 VAL A C 1
ATOM 682 O O . VAL A 1 84 ? 0.498 -4.244 -6.364 1.00 91.56 84 VAL A O 1
ATOM 685 N N . THR A 1 85 ? 1.704 -2.391 -6.745 1.00 88.31 85 THR A N 1
ATOM 686 C CA . THR A 1 85 ? 1.775 -2.541 -8.196 1.00 88.31 85 THR A CA 1
ATOM 687 C C . THR A 1 85 ? 3.234 -2.568 -8.607 1.00 88.31 85 THR A C 1
ATOM 689 O O . THR A 1 85 ? 4.053 -1.806 -8.097 1.00 88.31 85 THR A O 1
ATOM 692 N N . ARG A 1 86 ? 3.563 -3.435 -9.565 1.00 87.25 86 ARG A N 1
ATOM 693 C CA . ARG A 1 86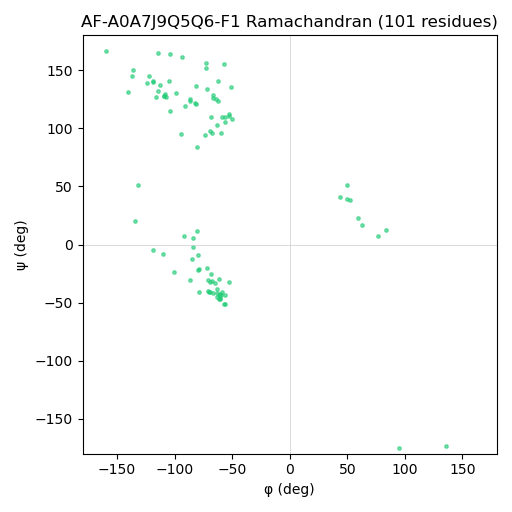 ? 4.874 -3.468 -10.229 1.00 87.25 86 ARG A CA 1
ATOM 694 C C . ARG A 1 86 ? 4.808 -3.005 -11.691 1.00 87.25 86 ARG A C 1
ATOM 696 O O . ARG A 1 86 ? 5.858 -2.802 -12.287 1.00 87.25 86 ARG A O 1
ATOM 703 N N . ASN A 1 87 ? 3.601 -2.801 -12.233 1.00 84.50 87 ASN A N 1
ATOM 704 C CA . ASN A 1 87 ? 3.333 -2.590 -13.660 1.00 84.50 87 ASN A CA 1
ATOM 705 C C . ASN A 1 87 ? 2.414 -1.371 -13.891 1.00 84.50 87 ASN A C 1
ATOM 707 O O . ASN A 1 87 ? 1.389 -1.500 -14.551 1.00 84.50 87 ASN A O 1
ATOM 711 N N . HIS A 1 88 ? 2.732 -0.200 -13.321 1.00 80.19 88 HIS A N 1
ATOM 712 C CA . HIS A 1 88 ? 1.968 1.048 -13.536 1.00 80.19 88 HIS A CA 1
ATOM 713 C C . HIS A 1 88 ? 0.447 0.907 -13.335 1.00 80.19 88 HIS A C 1
ATOM 715 O O . HIS A 1 88 ? -0.334 1.295 -14.198 1.00 80.19 88 HIS A O 1
ATOM 721 N N . TYR A 1 89 ? 0.022 0.344 -12.204 1.00 82.56 89 TYR A N 1
ATOM 722 C CA . TYR A 1 89 ? -1.392 0.165 -11.861 1.00 82.56 89 TYR A CA 1
ATOM 723 C C . TYR A 1 89 ? -2.164 -0.744 -12.823 1.00 82.56 89 TYR A C 1
ATOM 725 O O . TYR A 1 89 ? -3.377 -0.735 -12.787 1.00 82.56 89 TYR A O 1
ATOM 733 N N . GLN A 1 90 ? -1.520 -1.566 -13.658 1.00 82.69 90 GLN A N 1
ATOM 734 C CA . GLN A 1 90 ? -2.252 -2.588 -14.429 1.00 82.69 90 GLN A CA 1
ATOM 735 C C . GLN A 1 90 ? -2.755 -3.726 -13.536 1.00 82.69 90 GLN A C 1
ATOM 737 O O . GLN A 1 90 ? -3.766 -4.359 -13.819 1.00 82.69 90 GLN A O 1
ATOM 742 N N . THR A 1 91 ? -2.019 -4.006 -12.460 1.00 85.44 91 THR A N 1
ATOM 743 C CA . THR A 1 91 ? -2.337 -5.057 -11.495 1.00 85.44 91 THR A CA 1
ATOM 744 C C . THR A 1 91 ? -2.036 -4.560 -10.094 1.00 85.44 91 THR A C 1
ATOM 746 O O . THR A 1 91 ? -0.926 -4.078 -9.841 1.00 85.44 91 THR A O 1
ATOM 749 N N . MET A 1 92 ? -2.992 -4.748 -9.190 1.00 89.31 92 MET A N 1
ATOM 750 C CA . MET A 1 92 ? -2.829 -4.508 -7.763 1.00 89.31 92 MET A CA 1
ATOM 751 C C . MET A 1 92 ? -2.800 -5.838 -7.025 1.00 89.31 92 MET A C 1
ATOM 753 O O . MET A 1 92 ? -3.701 -6.659 -7.177 1.00 89.31 92 MET A O 1
ATOM 757 N N . CYS A 1 93 ? -1.771 -6.043 -6.212 1.00 91.06 93 CYS A N 1
ATOM 758 C CA . CYS A 1 93 ? -1.691 -7.185 -5.315 1.00 91.06 93 CYS A CA 1
ATOM 759 C C . CYS A 1 93 ? -1.873 -6.699 -3.883 1.00 91.06 93 CYS A C 1
ATOM 761 O O . CYS A 1 93 ? -1.147 -5.807 -3.448 1.00 91.06 93 CYS A O 1
ATOM 763 N N . TYR A 1 94 ? -2.798 -7.308 -3.145 1.00 93.06 94 TYR A N 1
ATOM 764 C CA . TYR A 1 94 ? -2.896 -7.09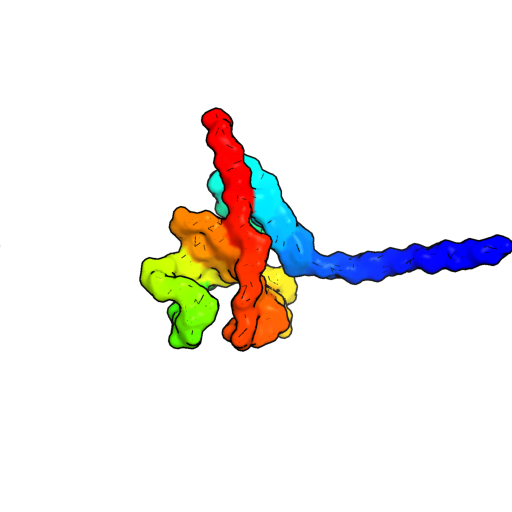9 -1.706 1.00 93.06 94 TYR A CA 1
ATOM 765 C C . TYR A 1 94 ? -1.632 -7.631 -1.023 1.00 93.06 94 TYR A C 1
ATOM 767 O O . TYR A 1 94 ? -1.245 -8.782 -1.233 1.00 93.06 94 TYR A O 1
ATOM 775 N N . ALA A 1 95 ? -0.975 -6.776 -0.245 1.00 91.50 95 ALA A N 1
ATOM 776 C CA . ALA A 1 95 ? 0.253 -7.093 0.472 1.00 91.50 95 ALA A CA 1
ATOM 777 C C . ALA A 1 95 ? 0.005 -7.408 1.953 1.00 91.50 95 ALA A C 1
ATOM 779 O O . ALA A 1 95 ? 0.796 -8.127 2.556 1.00 91.50 95 ALA A O 1
ATOM 780 N N . GLY A 1 96 ? -1.092 -6.912 2.524 1.00 93.06 96 GLY A N 1
ATOM 781 C CA . GLY A 1 96 ? -1.430 -7.103 3.930 1.00 93.06 96 GLY A CA 1
ATOM 782 C C . GLY A 1 96 ? -1.920 -5.812 4.568 1.00 93.06 96 GLY A C 1
ATOM 783 O O . GLY A 1 96 ? -2.060 -4.792 3.901 1.00 93.06 96 GLY A O 1
ATOM 784 N N . LYS A 1 97 ? -2.130 -5.853 5.878 1.00 92.56 97 LYS A N 1
ATOM 785 C CA . LYS A 1 97 ? -2.332 -4.674 6.717 1.00 92.56 97 LYS A CA 1
ATOM 786 C C . LYS A 1 97 ? -1.519 -4.852 8.002 1.00 92.56 97 LYS A C 1
ATOM 788 O O . LYS A 1 97 ? -1.384 -5.999 8.441 1.00 92.56 97 LYS A O 1
ATOM 793 N N . PRO A 1 98 ? -0.955 -3.780 8.573 1.00 90.31 98 PRO A N 1
ATOM 794 C CA . PRO A 1 98 ? -0.281 -3.864 9.857 1.00 90.31 98 PRO A CA 1
ATOM 795 C C . PRO A 1 98 ? -1.267 -4.287 10.949 1.00 90.31 98 PRO A C 1
ATOM 797 O O . PRO A 1 98 ? -2.426 -3.866 10.962 1.00 90.31 98 PRO A O 1
ATOM 800 N N . ASP A 1 99 ? -0.799 -5.133 11.862 1.00 87.94 99 ASP A N 1
ATOM 801 C CA . ASP A 1 99 ? -1.528 -5.464 13.083 1.00 87.94 99 ASP A CA 1
ATOM 802 C C . ASP A 1 99 ? -1.015 -4.541 14.185 1.00 87.94 99 ASP A C 1
ATOM 804 O O . ASP A 1 99 ? 0.035 -4.773 14.790 1.00 87.94 99 ASP A O 1
ATOM 808 N N . PHE A 1 100 ? -1.721 -3.430 14.391 1.00 85.44 100 PHE A N 1
ATOM 809 C CA . PHE A 1 100 ? -1.427 -2.553 15.512 1.00 85.44 100 PHE A CA 1
ATOM 810 C C . PHE A 1 100 ? -1.834 -3.288 16.783 1.00 85.44 100 PHE A C 1
ATOM 812 O O . PHE A 1 100 ? -3.012 -3.323 17.144 1.00 85.44 100 PHE A O 1
ATOM 819 N N . MET A 1 101 ? -0.865 -3.912 17.451 1.00 69.06 101 MET A N 1
ATOM 820 C CA . MET A 1 101 ? -1.111 -4.510 18.754 1.00 69.06 101 MET A CA 1
ATOM 821 C C . MET A 1 101 ? -1.587 -3.407 19.699 1.00 69.06 101 MET A C 1
ATOM 823 O O . MET A 1 101 ? -0.815 -2.520 20.068 1.00 69.06 101 MET A O 1
ATOM 827 N N . ASN A 1 102 ? -2.873 -3.455 20.059 1.00 51.97 102 ASN A N 1
ATOM 828 C CA . ASN A 1 102 ? -3.458 -2.628 21.110 1.00 51.97 102 ASN A CA 1
ATOM 829 C C . ASN A 1 102 ? -2.576 -2.757 22.359 1.00 51.97 102 ASN A C 1
ATOM 831 O O . ASN A 1 102 ? -2.538 -3.823 22.976 1.00 51.97 102 ASN A O 1
ATOM 835 N N . SER A 1 103 ? -1.827 -1.699 22.676 1.00 49.22 103 SER A N 1
ATOM 836 C CA . SER A 1 103 ? -1.110 -1.575 23.951 1.00 49.22 103 SER A CA 1
ATOM 837 C C . SER A 1 103 ? -2.076 -1.245 25.078 1.00 49.22 103 SER A C 1
ATOM 839 O O . SER A 1 103 ? -3.031 -0.477 24.821 1.00 49.22 103 SER A O 1
#